Protein AF-A0A2M7WZ74-F1 (afdb_monomer_lite)

pLDDT: mean 83.6, std 12.91, range [47.28, 97.94]

Foldseek 3Di:
DDDADPAFPPPGDDRPDDFDKDWDADPPRAQTWIWIDGHQAKIKIWGDHHPVDAIFMEIEGNDDDDPDGGDFAYEYEYEHAEGEVQRVVVVVVPDPPQGWYWYWYWYCWYHYPRDIFGGKTWTWTGGRQKIWIAIDGHPDGKIWIFGRPDPVDTDIDMDD

Sequence (160 aa):
RGMALDLPAPLRKDADTSLPLEVHLGLPLAGTELTLQLGQLARLRAVLASAHQPLAAHLAFGGDLADSAPPPGLKVTGSVAVADLGAWAGLGVGGDGGLPVTVAVHAEQLDVLGRSFANTDIGLQREADLWRLKLLGNGIDGELEIATGNADRRGITGQF

Secondary structure (DSSP, 8-state):
-PPPB-PPTTS-B-TT----EEEEE-SS-TT-EEEEEETTTEEEEEE---SSS--EEEEEESSPPPSSPPPBEEEEEEEEEEEEHHHHHHTTTT-SS---EEEEEEEEEEEETTEEEEEEEEEEEEETTEEEEEEEEETEEEEEEEE-S-GGG--EEEE-

Radius of gyration: 16.79 Å; chains: 1; bounding box: 35×48×44 Å

Structure (mmCIF, N/CA/C/O backbone):
data_AF-A0A2M7WZ74-F1
#
_entry.id   AF-A0A2M7WZ74-F1
#
loop_
_atom_site.group_PDB
_atom_site.id
_atom_site.type_symbol
_atom_site.label_atom_id
_atom_site.label_alt_id
_atom_site.label_comp_id
_atom_site.label_asym_id
_atom_site.label_entity_id
_atom_site.label_seq_id
_atom_site.pdbx_PDB_ins_code
_atom_site.Cartn_x
_atom_site.Cartn_y
_atom_site.Cartn_z
_atom_site.occupancy
_atom_site.B_iso_or_equiv
_atom_site.auth_seq_id
_atom_site.auth_comp_id
_atom_site.auth_asym_id
_atom_site.auth_atom_id
_atom_site.pdbx_PDB_model_num
ATOM 1 N N . ARG A 1 1 ? -18.283 19.566 -8.798 1.00 47.28 1 ARG A N 1
ATOM 2 C CA . ARG A 1 1 ? -18.772 18.166 -8.765 1.00 47.28 1 ARG A CA 1
ATOM 3 C C . ARG A 1 1 ? -17.546 17.267 -8.793 1.00 47.28 1 ARG A C 1
ATOM 5 O O . ARG A 1 1 ? -16.798 17.370 -9.756 1.00 47.28 1 ARG A O 1
ATOM 12 N N . GLY A 1 2 ? -17.280 16.516 -7.723 1.00 55.38 2 GLY A N 1
ATOM 13 C CA . GLY A 1 2 ? -16.140 15.597 -7.651 1.00 55.38 2 GLY A CA 1
ATOM 14 C C . GLY A 1 2 ? -16.463 14.235 -8.271 1.00 55.38 2 GLY A C 1
ATOM 15 O O . GLY A 1 2 ? -17.632 13.887 -8.421 1.00 55.38 2 GLY A O 1
ATOM 16 N N . MET A 1 3 ? -15.430 13.481 -8.644 1.00 54.59 3 MET A N 1
ATOM 17 C CA . MET A 1 3 ? -15.545 12.061 -8.988 1.00 54.59 3 MET A CA 1
ATOM 18 C C . MET A 1 3 ? -15.518 11.248 -7.688 1.00 54.59 3 MET A C 1
ATOM 20 O O . MET A 1 3 ? -14.617 11.455 -6.870 1.00 54.59 3 MET A O 1
ATOM 24 N N . ALA A 1 4 ? -16.509 10.376 -7.488 1.00 59.41 4 ALA A N 1
ATOM 25 C CA . ALA A 1 4 ? -16.494 9.407 -6.395 1.00 59.41 4 ALA A CA 1
ATOM 26 C C . ALA A 1 4 ? -15.445 8.330 -6.694 1.00 59.41 4 ALA A C 1
ATOM 28 O O . ALA A 1 4 ? -15.305 7.907 -7.845 1.00 59.41 4 ALA A O 1
ATOM 29 N N . LEU A 1 5 ? -14.707 7.911 -5.667 1.00 66.44 5 LEU A N 1
ATOM 30 C CA . LEU A 1 5 ? -13.742 6.823 -5.770 1.00 66.44 5 LEU A CA 1
ATOM 31 C C . LEU A 1 5 ? -14.192 5.706 -4.838 1.00 66.44 5 LEU A C 1
ATOM 33 O O . LEU A 1 5 ? -14.074 5.827 -3.619 1.00 66.44 5 LEU A O 1
ATOM 37 N N . ASP A 1 6 ? -14.707 4.635 -5.432 1.00 70.44 6 ASP A N 1
ATOM 38 C CA . ASP A 1 6 ? -15.220 3.463 -4.717 1.00 70.44 6 ASP A CA 1
ATOM 39 C C . ASP A 1 6 ? -14.099 2.449 -4.434 1.00 70.44 6 ASP A C 1
ATOM 41 O O . ASP A 1 6 ? -14.197 1.258 -4.719 1.00 70.44 6 ASP A O 1
ATOM 45 N N . LEU A 1 7 ? -12.963 2.957 -3.947 1.00 79.44 7 LEU A N 1
ATOM 46 C CA . LEU A 1 7 ? -11.892 2.122 -3.412 1.00 79.44 7 LEU A CA 1
ATOM 47 C C . LEU A 1 7 ? -12.120 1.894 -1.910 1.00 79.44 7 LEU A C 1
ATOM 49 O O . LEU A 1 7 ? -12.702 2.756 -1.250 1.00 79.44 7 LEU A O 1
ATOM 53 N N . PRO A 1 8 ? -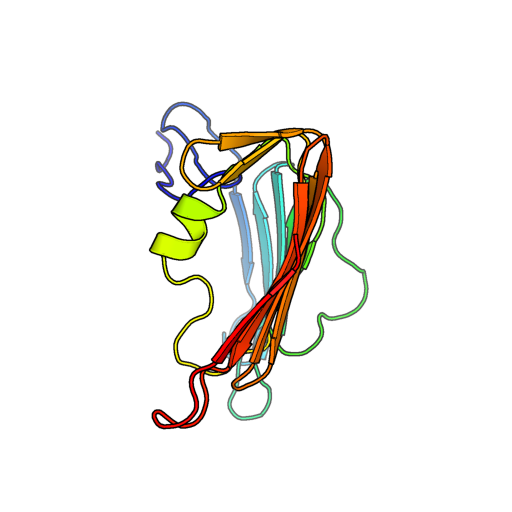11.627 0.785 -1.335 1.00 81.75 8 PRO A N 1
ATOM 54 C CA . PRO A 1 8 ? -11.652 0.565 0.103 1.00 81.75 8 PRO A CA 1
ATOM 55 C C . PRO A 1 8 ? -10.915 1.659 0.887 1.00 81.75 8 PRO A C 1
ATOM 57 O O . PRO A 1 8 ? -10.071 2.390 0.356 1.00 81.75 8 PRO A O 1
ATOM 60 N N . ALA A 1 9 ? -11.208 1.766 2.187 1.00 82.38 9 ALA A N 1
ATOM 61 C CA . ALA A 1 9 ? -10.455 2.648 3.080 1.00 82.38 9 ALA A CA 1
ATOM 62 C C . ALA A 1 9 ? -8.958 2.279 3.036 1.00 82.38 9 ALA A C 1
ATOM 64 O O . ALA A 1 9 ? -8.633 1.093 3.126 1.00 82.38 9 ALA A O 1
ATOM 65 N N . PRO A 1 10 ? -8.040 3.248 2.866 1.00 80.62 10 PRO A N 1
ATOM 66 C CA . PRO A 1 10 ? -8.208 4.685 3.126 1.00 80.62 10 PRO A CA 1
ATOM 67 C C . PRO A 1 10 ? -8.604 5.543 1.907 1.00 80.62 10 PRO A C 1
ATOM 69 O O . PRO A 1 10 ? -8.722 6.756 2.039 1.00 80.62 10 PRO A O 1
ATOM 72 N N . LEU A 1 11 ? -8.764 4.958 0.715 1.00 79.81 11 LEU A N 1
ATOM 73 C CA . LEU A 1 11 ? -8.947 5.707 -0.539 1.00 79.81 11 LEU A CA 1
ATOM 74 C C . LEU A 1 11 ? -10.410 5.949 -0.924 1.00 79.81 11 LEU A C 1
ATOM 76 O O . LEU A 1 11 ? -10.677 6.608 -1.932 1.00 79.81 11 LEU A O 1
ATOM 80 N N . ARG A 1 12 ? -11.349 5.454 -0.117 1.00 80.25 12 ARG A N 1
ATOM 81 C CA . ARG A 1 12 ? -12.773 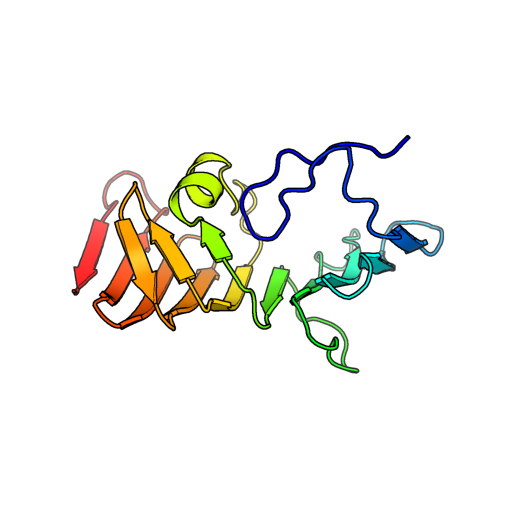5.744 -0.266 1.00 80.25 12 ARG A CA 1
ATOM 82 C C . ARG A 1 12 ? -13.006 7.251 -0.241 1.00 80.25 12 ARG A C 1
ATOM 84 O O . ARG A 1 12 ? -12.678 7.923 0.736 1.00 80.25 12 ARG A O 1
ATOM 91 N N . LYS A 1 13 ? -13.591 7.775 -1.315 1.00 68.25 13 LYS A N 1
ATOM 92 C CA . LYS A 1 13 ? -13.942 9.190 -1.443 1.00 68.25 13 LYS A CA 1
ATOM 93 C C . LYS A 1 13 ? -15.417 9.313 -1.781 1.00 68.25 13 LYS A C 1
ATOM 95 O O . LYS A 1 13 ? -15.826 8.979 -2.895 1.00 68.25 13 LYS A O 1
ATOM 100 N N . ASP A 1 14 ? -16.181 9.858 -0.842 1.00 60.56 14 ASP A N 1
ATOM 101 C CA . ASP A 1 14 ? -17.570 10.237 -1.086 1.00 60.56 14 ASP A CA 1
ATOM 102 C C . ASP A 1 14 ? -17.636 11.428 -2.052 1.00 60.56 14 ASP A C 1
ATOM 104 O O . ASP A 1 14 ? -16.743 12.279 -2.078 1.00 60.56 14 ASP A O 1
ATOM 108 N N . ALA A 1 15 ? -18.716 11.519 -2.834 1.00 57.28 15 ALA A N 1
ATOM 109 C CA . ALA A 1 15 ? -18.893 12.560 -3.852 1.00 57.28 15 ALA A CA 1
ATOM 110 C C . ALA A 1 15 ? -18.841 14.000 -3.291 1.00 57.28 15 ALA A C 1
ATOM 112 O O . ALA A 1 15 ? -18.515 14.935 -4.031 1.00 57.28 15 ALA A O 1
ATOM 113 N N . ASP A 1 16 ? -19.116 14.156 -1.992 1.00 55.91 16 ASP A N 1
ATOM 114 C CA . ASP A 1 16 ? -19.118 15.431 -1.268 1.00 55.91 16 ASP A CA 1
ATOM 115 C C . ASP A 1 16 ? -17.746 15.801 -0.679 1.00 55.91 16 ASP A C 1
ATOM 117 O O . ASP A 1 16 ? -17.481 16.972 -0.399 1.00 55.91 16 ASP A O 1
ATOM 121 N N . THR A 1 17 ? -16.826 14.838 -0.547 1.00 63.31 17 THR A N 1
ATOM 122 C CA . THR A 1 17 ? -15.462 15.101 -0.071 1.00 63.31 17 THR A CA 1
ATOM 123 C C . THR A 1 17 ? -14.572 15.410 -1.266 1.00 63.31 17 THR A C 1
ATOM 125 O O . THR A 1 17 ? -14.138 14.508 -1.971 1.00 63.31 17 THR A O 1
ATOM 128 N N . SER A 1 18 ? -14.255 16.681 -1.525 1.00 66.38 18 SER A N 1
ATOM 129 C CA . SER A 1 18 ? -13.386 17.062 -2.648 1.00 66.38 18 SER A CA 1
ATOM 130 C C . SER A 1 18 ? -11.921 17.204 -2.220 1.00 66.38 18 SER A C 1
ATOM 132 O O . SER A 1 18 ? -11.469 18.292 -1.884 1.00 66.38 18 SER A O 1
ATOM 134 N N . LEU A 1 19 ? -11.153 16.112 -2.277 1.00 74.62 19 LEU A N 1
ATOM 135 C CA . LEU A 1 19 ? -9.688 16.175 -2.173 1.00 74.62 19 LEU A CA 1
ATOM 136 C C . LEU A 1 19 ? -9.077 16.726 -3.477 1.00 74.62 19 LEU A C 1
ATOM 138 O O . LEU A 1 19 ? -9.441 16.205 -4.543 1.00 74.62 19 LEU A O 1
ATOM 142 N N . PRO A 1 20 ? -8.179 17.734 -3.417 1.00 81.38 20 PRO A N 1
ATOM 143 C CA . PRO A 1 20 ? -7.464 18.223 -4.592 1.00 81.38 20 PRO A CA 1
ATOM 144 C C . PRO A 1 20 ? -6.527 17.130 -5.112 1.00 81.38 20 PRO A C 1
ATOM 146 O O . PRO A 1 20 ? -5.841 16.476 -4.329 1.00 81.38 20 PRO A O 1
ATOM 149 N N . LEU A 1 21 ? -6.543 16.915 -6.426 1.00 83.88 21 LEU A N 1
ATOM 150 C CA . LEU A 1 21 ? -5.688 15.954 -7.114 1.00 83.88 21 LEU A CA 1
ATOM 151 C C . LEU A 1 21 ? -4.722 16.725 -8.012 1.00 83.88 21 LEU A C 1
ATOM 153 O O . LEU A 1 21 ? -5.158 17.399 -8.944 1.00 83.88 21 LEU A O 1
ATOM 157 N N . GLU A 1 22 ? -3.430 16.593 -7.743 1.00 85.44 22 GLU A N 1
ATOM 158 C CA . GLU A 1 22 ? -2.347 17.138 -8.559 1.00 85.44 22 GLU A CA 1
ATOM 159 C C . GLU A 1 22 ? -1.588 15.981 -9.205 1.00 85.44 22 GLU A C 1
ATOM 161 O O . GLU A 1 22 ? -1.294 14.981 -8.550 1.00 85.44 22 GLU A O 1
ATOM 166 N N . VAL A 1 23 ? -1.305 16.092 -10.503 1.00 86.81 23 VAL A N 1
ATOM 167 C CA . VAL A 1 23 ? -0.616 15.058 -11.283 1.00 86.81 23 VAL A CA 1
ATOM 168 C C . VAL A 1 23 ? 0.437 15.729 -12.151 1.00 86.81 23 VAL A C 1
ATOM 170 O O . VAL A 1 23 ? 0.110 16.606 -12.951 1.00 86.81 23 VAL A O 1
ATOM 173 N N . HIS A 1 24 ? 1.684 15.279 -12.036 1.00 87.06 24 HIS A N 1
ATOM 174 C CA . HIS A 1 24 ? 2.770 15.666 -12.928 1.00 87.06 24 HIS A CA 1
ATOM 175 C C . HIS A 1 24 ? 3.293 14.425 -13.640 1.00 87.06 24 HIS A C 1
ATOM 177 O O . HIS A 1 24 ? 3.692 13.448 -13.011 1.00 87.06 24 HIS A O 1
ATOM 183 N N . LEU A 1 25 ? 3.284 14.467 -14.968 1.00 86.44 25 LEU A N 1
ATOM 184 C CA . LEU A 1 25 ? 3.666 13.348 -15.815 1.00 86.44 25 LEU A CA 1
ATOM 185 C C . LEU A 1 25 ? 4.513 13.860 -16.975 1.00 86.44 25 LEU A C 1
ATOM 187 O O . LEU A 1 25 ? 4.074 14.721 -17.738 1.00 86.44 25 LEU A O 1
ATOM 191 N N . GLY A 1 26 ? 5.732 13.335 -17.089 1.00 78.50 26 GLY A N 1
ATOM 192 C CA . GLY A 1 26 ? 6.601 13.602 -18.232 1.00 78.50 26 GLY A CA 1
ATOM 193 C C . GLY A 1 26 ? 6.128 12.881 -19.499 1.00 78.50 26 GLY A C 1
ATOM 194 O O . GLY A 1 26 ? 5.501 11.826 -19.435 1.00 78.50 26 GLY A O 1
ATOM 195 N N . LEU A 1 27 ? 6.458 13.439 -20.666 1.00 76.38 27 LEU A N 1
ATOM 196 C CA . LEU A 1 27 ? 6.316 12.772 -21.963 1.00 76.38 27 LEU A CA 1
ATOM 197 C C . LEU A 1 27 ? 7.704 12.600 -22.604 1.00 76.38 27 LEU A C 1
ATOM 199 O O . LEU A 1 27 ? 8.517 13.521 -22.499 1.00 76.38 27 LEU A O 1
ATOM 203 N N . PRO A 1 28 ? 7.977 11.476 -23.298 1.00 81.56 28 PRO A N 1
ATOM 204 C CA . PRO A 1 28 ? 7.084 10.335 -23.559 1.00 81.56 28 PRO A CA 1
ATOM 205 C C . PRO A 1 28 ? 6.883 9.431 -22.330 1.00 81.56 28 PRO A C 1
ATOM 207 O O . PRO A 1 28 ? 7.806 9.252 -21.562 1.00 81.56 28 PRO A O 1
ATOM 210 N N . LEU A 1 29 ? 5.709 8.805 -22.178 1.00 79.31 29 LEU A N 1
ATOM 211 C CA . LEU A 1 29 ? 5.304 8.084 -20.951 1.00 79.31 29 LEU A CA 1
ATOM 212 C C . LEU A 1 29 ? 6.223 6.928 -20.511 1.00 79.31 29 LEU A C 1
ATOM 214 O O . LEU A 1 29 ? 6.276 6.578 -19.334 1.00 79.31 29 LEU A O 1
ATOM 218 N N . ALA A 1 30 ? 6.888 6.260 -21.452 1.00 83.88 30 ALA A N 1
ATOM 219 C CA . ALA A 1 30 ? 7.694 5.090 -21.134 1.00 83.88 30 ALA A CA 1
ATOM 220 C C . ALA A 1 30 ? 8.968 5.512 -20.392 1.00 83.88 30 ALA A C 1
ATOM 222 O O . ALA A 1 30 ? 9.776 6.274 -20.917 1.00 83.88 30 ALA A O 1
ATOM 223 N N . GLY A 1 31 ? 9.162 4.981 -19.186 1.00 83.12 31 GLY A N 1
ATOM 224 C CA . GLY A 1 31 ? 10.342 5.270 -18.376 1.00 83.12 31 GLY A CA 1
ATOM 225 C C . GLY A 1 31 ? 10.342 6.627 -17.668 1.00 83.12 31 GLY A C 1
ATOM 226 O O . GLY A 1 31 ? 11.304 6.924 -16.962 1.00 83.12 31 GLY A O 1
ATOM 227 N N . THR A 1 32 ? 9.296 7.446 -17.826 1.00 89.19 32 THR A N 1
ATOM 228 C CA . THR A 1 32 ? 9.215 8.759 -17.173 1.00 89.19 32 THR A CA 1
ATOM 229 C C . THR A 1 32 ? 8.745 8.680 -15.737 1.00 89.19 32 THR A C 1
ATOM 231 O O . THR A 1 32 ? 8.015 7.770 -15.336 1.00 89.19 32 THR A O 1
ATOM 234 N N . GLU A 1 33 ? 9.124 9.708 -14.985 1.00 90.94 33 GLU A N 1
ATOM 235 C CA . GLU A 1 33 ? 8.597 9.954 -13.657 1.00 90.94 33 GLU A CA 1
ATOM 236 C C . GLU A 1 33 ? 7.146 10.469 -13.724 1.00 90.94 33 GLU A C 1
ATOM 238 O O . GLU A 1 33 ? 6.794 11.337 -14.531 1.00 90.94 33 GLU A O 1
ATOM 243 N N . LEU A 1 34 ? 6.316 9.896 -12.860 1.00 91.38 34 LEU A N 1
ATOM 244 C CA . LEU A 1 34 ? 4.959 10.293 -12.530 1.00 91.38 34 LEU A CA 1
ATOM 245 C C . LEU A 1 34 ? 4.952 10.674 -11.050 1.00 91.38 34 LEU A C 1
ATOM 247 O O . LEU A 1 34 ? 5.296 9.849 -10.200 1.00 91.38 34 LEU A O 1
ATOM 251 N N . THR A 1 35 ? 4.498 11.881 -10.732 1.00 92.75 35 THR A N 1
ATOM 252 C CA . THR A 1 35 ? 4.149 12.251 -9.361 1.00 92.75 35 THR A CA 1
ATOM 253 C C . THR A 1 35 ? 2.666 12.577 -9.269 1.00 92.75 35 THR A C 1
ATOM 255 O O . THR A 1 35 ? 2.067 13.144 -10.185 1.00 92.75 35 THR A O 1
ATOM 258 N N . LEU A 1 36 ? 2.048 12.166 -8.168 1.00 91.69 36 LEU A N 1
ATOM 259 C CA . LEU A 1 36 ? 0.647 12.428 -7.879 1.00 91.69 36 LEU A CA 1
ATOM 260 C C . LEU A 1 36 ? 0.501 12.810 -6.412 1.00 91.69 36 LEU A C 1
ATOM 262 O O . LEU A 1 36 ? 1.095 12.185 -5.536 1.00 91.69 36 LEU A O 1
ATOM 266 N N . GLN A 1 37 ? -0.325 13.812 -6.140 1.00 91.69 37 GLN A N 1
ATOM 267 C CA . GLN A 1 37 ? -0.701 14.214 -4.794 1.00 91.69 37 GLN A CA 1
ATOM 268 C C . GLN A 1 37 ? -2.222 14.292 -4.680 1.00 91.69 37 GLN A C 1
ATOM 270 O O . GLN A 1 37 ? -2.888 14.941 -5.483 1.00 91.69 37 GLN A O 1
ATOM 275 N N . LEU A 1 38 ? -2.772 13.633 -3.662 1.00 88.38 38 LEU A N 1
ATOM 276 C CA . LEU A 1 38 ? -4.189 13.662 -3.319 1.00 88.38 38 LEU A CA 1
ATOM 277 C C . LEU A 1 38 ? -4.358 14.362 -1.966 1.00 88.38 38 LEU A C 1
ATOM 279 O O . LEU A 1 38 ? -4.364 13.728 -0.909 1.00 88.38 38 LEU A O 1
ATOM 283 N N . GLY A 1 39 ? -4.469 15.691 -2.001 1.00 88.19 39 GLY A N 1
ATOM 284 C CA . GLY A 1 39 ? -4.506 16.540 -0.812 1.00 88.19 39 GLY A CA 1
ATOM 285 C C . GLY A 1 39 ? -3.352 16.244 0.145 1.00 88.19 39 GLY A C 1
ATOM 286 O O . GLY A 1 39 ? -2.188 16.265 -0.250 1.00 88.19 39 GLY A O 1
ATOM 287 N N . GLN A 1 40 ? -3.695 15.971 1.404 1.00 86.44 40 GLN A N 1
ATOM 288 C CA . GLN A 1 40 ? -2.764 15.486 2.432 1.00 86.44 40 GLN A CA 1
ATOM 289 C C . GLN A 1 40 ? -2.893 13.972 2.671 1.00 86.44 40 GLN A C 1
ATOM 291 O O . GLN A 1 40 ? -2.182 13.413 3.499 1.00 86.44 40 GLN A O 1
ATOM 296 N N . LEU A 1 41 ? -3.821 13.306 1.974 1.00 87.19 41 LEU A N 1
ATOM 297 C CA . LEU A 1 41 ? -4.127 11.897 2.199 1.00 87.19 41 LEU A CA 1
ATOM 298 C C . LEU A 1 41 ? -3.019 11.003 1.654 1.00 87.19 41 LEU A C 1
ATOM 300 O O . LEU A 1 41 ? -2.582 10.082 2.340 1.00 87.19 41 LEU A O 1
ATOM 304 N N . ALA A 1 42 ? -2.595 11.257 0.416 1.00 92.06 42 ALA A N 1
ATOM 305 C CA . ALA A 1 42 ? -1.643 10.398 -0.263 1.00 92.06 42 ALA A CA 1
ATOM 306 C C . ALA A 1 42 ? -0.740 11.164 -1.228 1.00 92.06 42 ALA A C 1
ATOM 308 O O . ALA A 1 42 ? -1.162 12.116 -1.890 1.00 92.06 42 ALA A O 1
ATOM 309 N N . ARG A 1 43 ? 0.492 10.680 -1.354 1.00 94.50 43 ARG A N 1
ATOM 310 C CA . ARG A 1 43 ? 1.464 11.093 -2.365 1.00 94.50 43 ARG A CA 1
ATOM 311 C C . ARG A 1 43 ? 1.998 9.850 -3.067 1.00 94.50 43 ARG A C 1
ATOM 313 O O . ARG A 1 43 ? 2.257 8.845 -2.417 1.00 94.50 43 ARG A O 1
ATOM 320 N N . LEU A 1 44 ? 2.189 9.914 -4.376 1.00 94.19 44 LEU A N 1
ATOM 321 C CA . LEU A 1 44 ? 2.757 8.846 -5.191 1.00 94.19 44 LEU A CA 1
ATOM 322 C C . LEU A 1 44 ? 3.917 9.410 -6.006 1.00 94.19 44 LEU A C 1
ATOM 324 O O . LEU A 1 44 ? 3.773 10.442 -6.658 1.00 94.19 44 LEU A O 1
ATOM 328 N N . ARG A 1 45 ? 5.038 8.694 -6.014 1.00 94.62 45 ARG A N 1
ATOM 329 C CA . ARG A 1 45 ? 6.122 8.861 -6.984 1.00 94.62 45 ARG A CA 1
ATOM 330 C C . ARG A 1 45 ? 6.346 7.533 -7.676 1.00 94.62 45 ARG A C 1
ATOM 332 O O . ARG A 1 45 ? 6.532 6.517 -7.012 1.00 94.62 45 ARG A O 1
ATOM 339 N N . ALA A 1 46 ? 6.327 7.536 -8.997 1.00 93.62 46 ALA A N 1
ATOM 340 C CA . ALA A 1 46 ? 6.544 6.348 -9.793 1.00 93.62 46 ALA A CA 1
ATOM 341 C C . ALA A 1 46 ? 7.459 6.644 -10.972 1.00 93.62 46 ALA A C 1
ATOM 343 O O . ALA A 1 46 ? 7.391 7.708 -11.571 1.00 93.62 46 ALA A O 1
ATOM 344 N N . VAL A 1 47 ? 8.278 5.673 -11.335 1.00 92.88 47 VAL A N 1
ATOM 345 C CA . VAL A 1 47 ? 8.963 5.615 -12.615 1.00 92.88 47 VAL A CA 1
ATOM 346 C C . VAL A 1 47 ? 8.259 4.538 -13.429 1.00 92.88 47 VAL A C 1
ATOM 348 O O . VAL A 1 47 ? 8.243 3.365 -13.044 1.00 92.88 47 VAL A O 1
ATOM 351 N N . LEU A 1 48 ? 7.610 4.949 -14.519 1.00 91.44 48 LEU A N 1
ATOM 352 C CA . LEU A 1 48 ? 6.785 4.059 -15.331 1.00 91.44 48 LEU A CA 1
ATOM 353 C C . LEU A 1 48 ? 7.641 2.988 -16.016 1.00 91.44 48 LEU A C 1
ATOM 355 O O . LEU A 1 48 ? 8.799 3.224 -16.370 1.00 91.44 48 LEU A O 1
ATOM 359 N N . ALA A 1 49 ? 7.060 1.805 -16.213 1.00 91.25 49 ALA A N 1
ATOM 360 C CA . ALA A 1 49 ? 7.746 0.707 -16.883 1.00 91.25 49 ALA A CA 1
ATOM 361 C C . ALA A 1 49 ? 8.137 1.085 -18.322 1.00 91.25 49 ALA A C 1
ATOM 363 O O . ALA A 1 49 ? 7.436 1.829 -19.014 1.00 91.25 49 ALA A O 1
ATOM 364 N N . SER A 1 50 ? 9.256 0.539 -18.786 1.00 90.44 50 SER A N 1
ATOM 365 C CA . SER A 1 50 ? 9.708 0.627 -20.172 1.00 90.44 50 SER A CA 1
ATOM 366 C C . SER A 1 50 ? 10.259 -0.726 -20.621 1.00 90.44 50 SER A C 1
ATOM 368 O O . SER A 1 50 ? 10.318 -1.680 -19.848 1.00 90.44 50 SER A O 1
ATOM 370 N N . ALA A 1 51 ? 10.719 -0.816 -21.868 1.00 89.00 51 ALA A N 1
ATOM 371 C CA . ALA A 1 51 ? 11.405 -2.013 -22.344 1.00 89.00 51 ALA A CA 1
ATOM 372 C C . ALA A 1 51 ? 12.706 -2.321 -21.573 1.00 89.00 51 ALA A C 1
ATOM 374 O O . ALA A 1 51 ? 13.267 -3.397 -21.754 1.00 89.00 51 ALA A O 1
ATOM 375 N N . HIS A 1 52 ? 13.254 -1.370 -20.807 1.00 87.94 52 HIS A N 1
ATOM 376 C CA . HIS A 1 52 ? 14.576 -1.486 -20.174 1.00 87.94 52 HIS A CA 1
ATOM 377 C C . HIS A 1 52 ? 14.516 -1.377 -18.648 1.00 87.94 52 HIS A C 1
ATOM 379 O O . HIS A 1 52 ? 15.527 -1.591 -17.985 1.00 87.94 52 HIS A O 1
ATOM 385 N N . GLN A 1 53 ? 13.350 -1.051 -18.083 1.00 88.88 53 GLN A N 1
ATOM 386 C CA . GLN A 1 53 ? 13.183 -0.931 -16.642 1.00 88.88 53 GLN A CA 1
ATOM 387 C C . GLN A 1 53 ? 11.773 -1.354 -16.207 1.00 88.88 53 GLN A C 1
ATOM 389 O O . GLN A 1 53 ? 10.790 -1.008 -16.873 1.00 88.88 53 GLN A O 1
ATOM 394 N N . PRO A 1 54 ? 11.646 -2.082 -15.087 1.00 91.25 54 PRO A N 1
ATOM 395 C CA . PRO A 1 54 ? 10.347 -2.379 -14.500 1.00 91.25 54 PRO A CA 1
ATOM 396 C C . PRO A 1 54 ? 9.702 -1.115 -13.915 1.00 91.25 54 PRO A C 1
ATOM 398 O O . PRO A 1 54 ? 10.364 -0.099 -13.699 1.00 91.25 54 PRO A O 1
ATOM 401 N N . LEU A 1 55 ? 8.404 -1.201 -13.614 1.00 91.81 55 LEU A N 1
ATOM 402 C CA . LEU A 1 55 ? 7.720 -0.199 -12.796 1.00 91.81 55 LEU A CA 1
ATOM 403 C C . LEU A 1 55 ? 8.407 -0.103 -11.428 1.00 91.81 55 LEU A C 1
ATOM 405 O O . LEU A 1 55 ? 8.669 -1.128 -10.799 1.00 91.81 55 LEU A O 1
ATOM 409 N N . ALA A 1 56 ? 8.637 1.118 -10.960 1.00 94.31 56 ALA A N 1
ATOM 410 C CA . ALA A 1 56 ? 9.100 1.405 -9.609 1.00 94.31 56 ALA A CA 1
ATOM 411 C C . ALA A 1 56 ? 8.212 2.497 -9.015 1.00 94.31 56 ALA A C 1
ATOM 413 O O . ALA A 1 56 ? 8.179 3.602 -9.543 1.00 94.31 56 ALA A O 1
ATOM 414 N N . ALA A 1 57 ? 7.464 2.209 -7.957 1.00 94.31 57 ALA A N 1
ATOM 415 C CA . ALA A 1 57 ? 6.483 3.127 -7.391 1.00 94.31 57 ALA A CA 1
ATOM 416 C C . ALA A 1 57 ? 6.543 3.151 -5.863 1.00 94.31 57 ALA A C 1
ATOM 418 O O . ALA A 1 57 ? 6.705 2.118 -5.218 1.00 94.31 57 ALA A O 1
ATOM 419 N N . HIS A 1 58 ? 6.365 4.334 -5.280 1.00 95.62 58 HIS A N 1
ATOM 420 C CA . HIS A 1 58 ? 6.184 4.542 -3.848 1.00 95.62 58 HIS A CA 1
ATOM 421 C C . HIS A 1 58 ? 4.934 5.389 -3.613 1.00 95.62 58 HIS A C 1
ATOM 423 O O . HIS A 1 58 ? 4.879 6.543 -4.029 1.00 95.62 58 HIS A O 1
ATOM 429 N N . LEU A 1 59 ? 3.936 4.795 -2.962 1.00 94.19 59 LEU A N 1
ATOM 430 C CA . LEU A 1 59 ? 2.748 5.450 -2.424 1.00 94.19 59 LEU A CA 1
ATOM 431 C C . LEU A 1 59 ? 2.943 5.683 -0.919 1.00 94.19 59 LEU A C 1
ATOM 433 O O . LEU A 1 59 ? 3.195 4.739 -0.173 1.00 94.19 59 LEU A O 1
ATOM 437 N N . ALA A 1 60 ? 2.805 6.921 -0.465 1.00 95.44 60 ALA A N 1
ATOM 438 C CA . ALA A 1 60 ? 2.862 7.295 0.943 1.00 95.44 60 ALA A CA 1
ATOM 439 C C . ALA A 1 60 ? 1.508 7.857 1.397 1.00 95.44 60 ALA A C 1
ATOM 441 O O . ALA A 1 60 ? 0.989 8.784 0.775 1.00 95.44 60 ALA A O 1
ATOM 442 N N . PHE A 1 61 ? 0.952 7.310 2.479 1.00 94.38 61 PHE A N 1
ATOM 443 C CA . PHE A 1 61 ? -0.253 7.797 3.151 1.00 94.38 61 PHE A CA 1
ATOM 444 C C . PHE A 1 61 ? 0.098 8.691 4.340 1.00 94.38 61 PHE A C 1
ATOM 446 O O . PHE A 1 61 ? 0.921 8.312 5.172 1.00 94.38 61 PHE A O 1
ATOM 453 N N . GLY A 1 62 ? -0.527 9.869 4.427 1.00 86.38 62 GLY A N 1
ATOM 454 C CA . GLY A 1 62 ? -0.379 10.790 5.564 1.00 86.38 62 GLY A CA 1
ATOM 455 C C . GLY A 1 62 ? 1.051 11.279 5.839 1.00 86.38 62 GLY A C 1
ATOM 456 O O . GLY A 1 62 ? 1.297 11.886 6.877 1.00 86.38 62 GLY A O 1
ATOM 457 N N . GLY A 1 63 ? 1.996 11.010 4.937 1.00 81.56 63 GLY A N 1
ATOM 458 C CA . GLY A 1 63 ? 3.415 11.296 5.106 1.00 81.56 63 GLY A CA 1
ATOM 459 C C . GLY A 1 63 ? 4.085 11.675 3.792 1.00 81.56 63 GLY A C 1
ATOM 460 O O . GLY A 1 63 ? 3.448 11.749 2.736 1.00 81.56 63 GLY A O 1
ATOM 461 N N . ASP A 1 64 ? 5.387 11.922 3.867 1.00 81.50 64 ASP A N 1
ATOM 462 C CA . ASP A 1 64 ? 6.180 12.332 2.716 1.00 81.50 64 ASP A CA 1
ATOM 463 C C . ASP A 1 64 ? 6.808 11.137 1.991 1.00 81.50 64 ASP A C 1
ATOM 465 O O . ASP A 1 64 ? 6.992 10.043 2.534 1.00 81.50 64 ASP A O 1
ATOM 469 N N . LEU A 1 65 ? 7.111 11.356 0.715 1.00 85.50 65 LEU A N 1
ATOM 470 C CA . LEU A 1 65 ? 7.852 10.402 -0.098 1.00 85.50 65 LEU A CA 1
ATOM 471 C C . LEU A 1 65 ? 9.336 10.476 0.257 1.00 85.50 65 LEU A C 1
ATOM 473 O O . LEU A 1 65 ? 9.836 11.527 0.646 1.00 85.50 65 LEU A O 1
ATOM 477 N 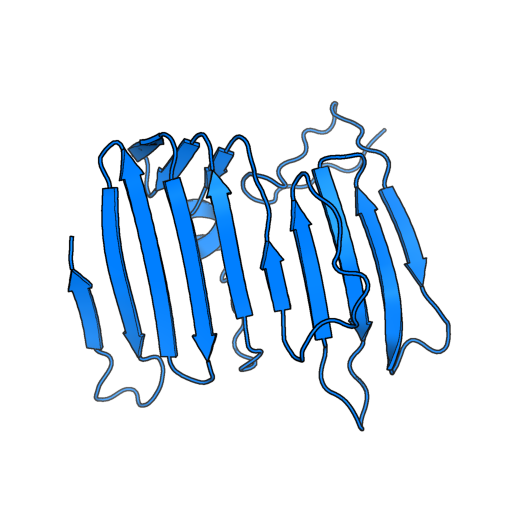N . ALA A 1 66 ? 10.049 9.363 0.094 1.00 79.75 66 ALA A N 1
ATOM 478 C CA . ALA A 1 66 ? 11.501 9.397 0.201 1.00 79.75 66 ALA A CA 1
ATOM 479 C C . ALA A 1 66 ? 12.101 10.211 -0.961 1.00 79.75 66 ALA A C 1
ATOM 481 O O . ALA A 1 66 ? 11.628 10.123 -2.097 1.00 79.75 66 ALA A O 1
ATOM 482 N N . ASP A 1 67 ? 13.183 10.947 -0.692 1.00 76.69 67 ASP A N 1
ATOM 483 C CA . ASP A 1 67 ? 13.902 11.709 -1.725 1.00 76.69 67 ASP A CA 1
ATOM 484 C C . ASP A 1 67 ? 14.566 10.793 -2.769 1.00 76.69 67 ASP A C 1
ATOM 486 O O . ASP A 1 67 ? 14.751 11.168 -3.933 1.00 76.69 67 ASP A O 1
ATOM 490 N N . SER A 1 68 ? 14.901 9.563 -2.372 1.00 81.50 68 SER A N 1
ATOM 491 C CA . SER A 1 68 ? 15.454 8.552 -3.265 1.00 81.50 68 SER A CA 1
ATOM 492 C C . SER A 1 68 ? 14.407 8.012 -4.242 1.00 81.50 68 SER A C 1
ATOM 494 O O . SER A 1 68 ? 13.208 7.969 -3.963 1.00 81.50 68 SER A O 1
ATOM 496 N N . ALA A 1 69 ? 14.871 7.578 -5.415 1.00 80.38 69 ALA A N 1
ATOM 497 C CA . ALA A 1 69 ? 14.009 6.888 -6.365 1.00 80.38 69 ALA A CA 1
ATOM 498 C C . ALA A 1 69 ? 13.428 5.606 -5.730 1.00 80.38 69 ALA A C 1
ATOM 500 O O . ALA A 1 69 ? 14.138 4.919 -4.982 1.00 80.38 69 ALA A O 1
ATOM 501 N N . PRO A 1 70 ? 12.158 5.266 -6.017 1.00 87.44 70 PRO A N 1
ATOM 502 C CA . PRO A 1 70 ? 11.559 4.042 -5.511 1.00 87.44 70 PRO A CA 1
ATOM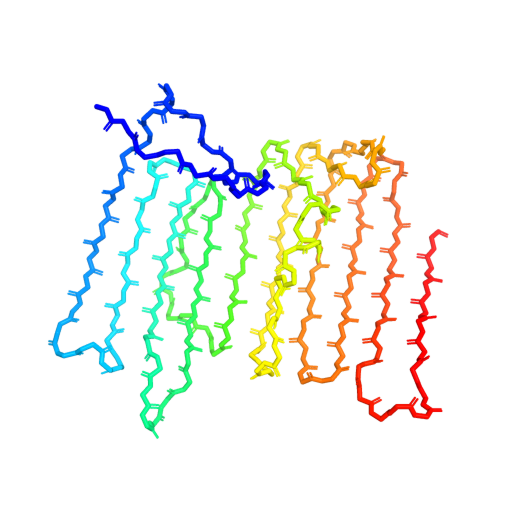 503 C C . PRO A 1 70 ? 12.297 2.807 -6.057 1.00 87.44 70 PRO A C 1
ATOM 505 O O . PRO A 1 70 ? 12.767 2.828 -7.198 1.00 87.44 70 PRO A O 1
ATOM 508 N N . PRO A 1 71 ? 12.397 1.715 -5.278 1.00 90.06 71 PRO A N 1
ATOM 509 C CA . PRO A 1 71 ? 12.867 0.442 -5.810 1.00 90.06 71 PRO A CA 1
ATOM 510 C C . PRO A 1 71 ? 11.861 -0.120 -6.835 1.00 90.06 71 PRO A C 1
ATOM 512 O O . PRO A 1 71 ? 10.681 0.243 -6.791 1.00 90.06 71 PRO A O 1
ATOM 515 N N . PRO A 1 72 ? 12.289 -1.030 -7.733 1.00 92.00 72 PRO A N 1
ATOM 516 C CA . PRO A 1 72 ? 11.376 -1.794 -8.581 1.00 92.00 72 PRO A CA 1
ATOM 517 C C . PRO A 1 72 ? 10.244 -2.444 -7.779 1.00 92.00 72 PRO A C 1
ATOM 519 O O . PRO A 1 72 ? 10.487 -3.026 -6.723 1.00 92.00 72 PRO A O 1
ATOM 522 N N . GLY A 1 73 ? 9.021 -2.376 -8.300 1.00 92.19 73 GLY A N 1
ATOM 523 C CA . GLY A 1 73 ? 7.815 -2.821 -7.608 1.00 92.19 73 GLY A CA 1
ATOM 524 C C . GLY A 1 73 ? 6.937 -1.669 -7.126 1.00 92.19 73 GLY A C 1
ATOM 525 O O . GLY A 1 73 ? 7.082 -0.524 -7.553 1.00 92.19 73 GLY A O 1
ATOM 526 N N . LEU A 1 74 ? 6.005 -1.989 -6.232 1.00 92.19 74 LEU A N 1
ATOM 527 C CA . LEU A 1 74 ? 5.148 -1.033 -5.540 1.00 92.19 74 LEU A CA 1
ATOM 528 C C . LEU A 1 74 ? 5.444 -1.066 -4.040 1.00 92.19 74 LEU A C 1
ATOM 530 O O . LEU A 1 74 ? 5.179 -2.053 -3.359 1.00 92.19 74 LEU A O 1
ATOM 534 N N . LYS A 1 75 ? 5.936 0.048 -3.510 1.00 93.94 75 LYS A N 1
ATOM 535 C CA . LYS A 1 75 ? 6.073 0.289 -2.077 1.00 93.94 75 LYS A CA 1
ATOM 536 C C . LYS A 1 75 ? 4.906 1.144 -1.588 1.00 93.94 75 LYS A C 1
ATOM 538 O O . LYS A 1 75 ? 4.633 2.192 -2.163 1.00 93.94 75 LYS A O 1
ATOM 543 N N . VAL A 1 76 ? 4.256 0.738 -0.506 1.00 93.81 76 VAL A N 1
ATOM 544 C CA . VAL A 1 76 ? 3.193 1.494 0.163 1.00 93.81 76 VAL A CA 1
ATOM 545 C C . VAL A 1 76 ? 3.592 1.721 1.616 1.00 93.81 76 VAL A C 1
ATOM 547 O O . VAL A 1 76 ? 3.920 0.766 2.317 1.00 93.81 76 VAL A O 1
ATOM 550 N N . THR A 1 77 ? 3.588 2.967 2.080 1.00 95.56 77 THR A N 1
ATOM 551 C CA . THR A 1 77 ? 3.950 3.299 3.467 1.00 95.56 77 THR A CA 1
ATOM 552 C C . THR A 1 77 ? 3.033 4.334 4.085 1.00 95.56 77 THR A C 1
ATOM 554 O O . THR A 1 77 ? 2.338 5.046 3.366 1.00 95.56 77 THR A O 1
ATOM 557 N N . GLY A 1 78 ? 3.125 4.501 5.401 1.00 94.88 78 GLY A N 1
ATOM 558 C CA . GLY A 1 78 ? 2.606 5.673 6.103 1.00 94.88 78 GLY A CA 1
ATOM 559 C C . GLY A 1 78 ? 1.557 5.321 7.144 1.00 94.88 78 GLY A C 1
ATOM 560 O O . GLY A 1 78 ? 1.528 4.189 7.623 1.00 94.88 78 GLY A O 1
ATOM 561 N N . SER A 1 79 ? 0.707 6.288 7.478 1.00 94.88 79 SER A N 1
ATOM 562 C CA . SER A 1 79 ? -0.307 6.135 8.523 1.00 94.88 79 SER A CA 1
ATOM 563 C C . SER A 1 79 ? -1.689 6.523 8.016 1.00 94.88 79 SER A C 1
ATOM 565 O O . SER A 1 79 ? -1.842 7.484 7.258 1.00 94.88 79 SER A O 1
ATOM 567 N N . VAL A 1 80 ? -2.702 5.770 8.436 1.00 94.12 80 VAL A N 1
ATOM 568 C CA . VAL A 1 80 ? -4.100 5.965 8.039 1.00 94.12 80 VAL A CA 1
ATOM 569 C C . VAL A 1 80 ? -5.024 5.855 9.245 1.00 94.12 80 VAL A C 1
ATOM 571 O O . VAL A 1 80 ? -4.759 5.110 10.182 1.00 94.12 80 VAL A O 1
ATOM 574 N N . ALA A 1 81 ? -6.149 6.565 9.208 1.00 93.44 81 ALA A N 1
ATOM 575 C CA . ALA A 1 81 ? -7.159 6.437 10.257 1.00 93.44 81 ALA A CA 1
ATOM 576 C C . ALA A 1 81 ? -7.854 5.065 10.210 1.00 93.44 81 ALA A C 1
ATOM 578 O O . ALA A 1 81 ? -8.089 4.451 11.243 1.00 93.44 81 ALA A O 1
ATOM 579 N N . VAL A 1 82 ? -8.182 4.582 9.008 1.00 93.69 82 VAL A N 1
ATOM 580 C CA . VAL A 1 82 ? -8.876 3.305 8.815 1.00 93.69 82 VAL A CA 1
ATOM 581 C C . VAL A 1 82 ? -8.299 2.571 7.608 1.00 93.69 82 VAL A C 1
ATOM 583 O O . VAL A 1 82 ? -8.127 3.171 6.543 1.00 93.69 82 VAL A O 1
ATOM 586 N N . ALA A 1 83 ? -8.052 1.272 7.762 1.00 93.81 83 ALA A N 1
ATOM 587 C CA . ALA A 1 83 ? -7.729 0.347 6.680 1.00 93.81 83 ALA A CA 1
ATOM 588 C C . ALA A 1 83 ? -8.738 -0.810 6.662 1.00 93.81 83 ALA A C 1
ATOM 590 O O . ALA A 1 83 ? -8.954 -1.439 7.690 1.00 93.81 83 ALA A O 1
ATOM 591 N N . ASP A 1 84 ? -9.325 -1.116 5.502 1.00 92.06 84 ASP A N 1
ATOM 592 C CA . ASP A 1 84 ? -10.238 -2.260 5.339 1.00 92.06 84 ASP A CA 1
ATOM 593 C C . ASP A 1 84 ? -9.560 -3.361 4.519 1.00 92.06 84 ASP A C 1
ATOM 595 O O . ASP A 1 84 ? -9.559 -3.354 3.284 1.00 92.06 84 ASP A O 1
ATOM 599 N N . LEU A 1 85 ? -8.937 -4.306 5.219 1.00 88.06 85 LEU A N 1
ATOM 600 C CA . LEU A 1 85 ? -8.158 -5.369 4.592 1.00 88.06 85 LEU A CA 1
ATOM 601 C C . LEU A 1 85 ? -9.043 -6.357 3.825 1.00 88.06 85 LEU A C 1
ATOM 603 O O . LEU A 1 85 ? -8.633 -6.861 2.780 1.00 88.06 85 LEU A O 1
ATOM 607 N N . GLY A 1 86 ? -10.254 -6.625 4.320 1.00 85.44 86 GLY A N 1
ATOM 608 C CA . GLY A 1 86 ? -11.188 -7.543 3.667 1.00 85.44 86 GLY A CA 1
ATOM 609 C C . GLY A 1 86 ? -11.633 -7.016 2.304 1.00 85.44 86 GLY A C 1
ATOM 610 O O . G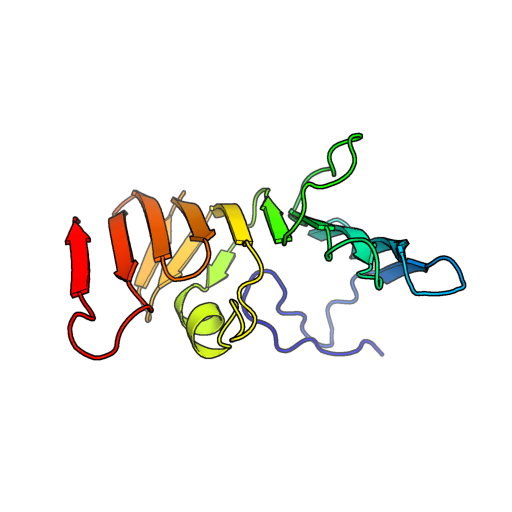LY A 1 86 ? -11.613 -7.748 1.312 1.00 85.44 86 GLY A O 1
ATOM 611 N N . ALA A 1 87 ? -11.964 -5.728 2.239 1.00 85.00 87 ALA A N 1
ATOM 612 C CA . ALA A 1 87 ? -12.348 -5.079 0.996 1.00 85.00 87 ALA A CA 1
ATOM 613 C C . ALA A 1 87 ? -11.169 -4.966 0.009 1.00 85.00 87 ALA A C 1
ATOM 615 O O . ALA A 1 87 ? -11.352 -5.207 -1.185 1.00 85.00 87 ALA A O 1
ATOM 616 N N . TRP A 1 88 ? -9.946 -4.689 0.483 1.00 84.81 88 TRP A N 1
ATOM 617 C CA . TRP A 1 88 ? -8.755 -4.693 -0.379 1.00 84.81 88 TRP A CA 1
ATOM 618 C C . TRP A 1 88 ? -8.422 -6.076 -0.947 1.00 84.81 88 TRP A C 1
ATOM 620 O O . TRP A 1 88 ? -8.085 -6.184 -2.128 1.00 84.81 88 TRP A O 1
ATOM 630 N N . ALA A 1 89 ? -8.557 -7.135 -0.145 1.00 79.00 89 ALA A N 1
ATOM 631 C CA . ALA A 1 89 ? -8.353 -8.505 -0.609 1.00 79.00 89 ALA A CA 1
ATOM 632 C C . ALA A 1 89 ? -9.358 -8.889 -1.711 1.00 79.00 89 ALA A C 1
ATOM 634 O O . ALA A 1 89 ? -8.978 -9.517 -2.699 1.00 79.00 89 ALA A O 1
ATOM 635 N N . GLY A 1 90 ? -10.617 -8.451 -1.589 1.00 72.69 90 GLY A N 1
ATOM 636 C CA . GLY A 1 90 ? -11.662 -8.683 -2.592 1.00 72.69 90 GLY A CA 1
ATOM 637 C C . GLY A 1 90 ? -11.390 -8.040 -3.958 1.00 72.69 90 GLY A C 1
ATOM 638 O O . GLY A 1 90 ? -11.872 -8.545 -4.969 1.00 72.69 90 GLY A O 1
ATOM 639 N N . LEU A 1 91 ? -10.588 -6.970 -4.010 1.00 70.50 91 LEU A N 1
ATOM 640 C CA . LEU A 1 91 ? -10.181 -6.318 -5.261 1.00 70.50 91 LEU A CA 1
ATOM 641 C C . LEU A 1 91 ? -8.985 -6.989 -5.955 1.00 70.50 91 LEU A C 1
ATOM 643 O O . LEU A 1 91 ? -8.635 -6.598 -7.068 1.00 70.50 91 LEU A O 1
ATOM 647 N N . GLY A 1 92 ? -8.335 -7.968 -5.317 1.00 67.25 92 GLY A N 1
ATOM 648 C CA . GLY A 1 92 ? -7.153 -8.623 -5.880 1.00 67.25 92 GLY A CA 1
ATOM 649 C C . GLY A 1 92 ? -5.926 -7.708 -5.958 1.00 67.25 92 GLY A C 1
ATOM 650 O O . GLY A 1 92 ? -5.119 -7.834 -6.885 1.00 67.25 92 GLY A O 1
ATOM 651 N N . VAL A 1 93 ? -5.778 -6.771 -5.009 1.00 61.78 93 VAL A N 1
ATOM 652 C CA . VAL A 1 93 ? -4.597 -5.894 -4.918 1.00 61.78 93 VAL A CA 1
ATOM 653 C C . VAL A 1 93 ? -3.346 -6.757 -4.797 1.00 61.78 93 VAL A C 1
ATOM 655 O O . VAL A 1 93 ? -3.082 -7.350 -3.757 1.00 61.78 93 VAL A O 1
ATOM 658 N N . GLY A 1 94 ? -2.607 -6.873 -5.901 1.00 55.47 94 GLY A N 1
ATOM 659 C CA . GLY A 1 94 ? -1.543 -7.861 -6.040 1.00 55.47 94 GLY A CA 1
ATOM 660 C C . GLY A 1 94 ? -1.268 -8.305 -7.462 1.00 55.47 94 GLY A C 1
ATOM 661 O O . GLY A 1 94 ? -0.111 -8.571 -7.776 1.00 55.47 94 GLY A O 1
ATOM 662 N N . GLY A 1 95 ? -2.309 -8.347 -8.301 1.00 54.16 95 GLY A N 1
ATOM 663 C CA . GLY A 1 95 ? -2.233 -8.702 -9.718 1.00 54.16 95 GLY A CA 1
ATOM 664 C C . GLY A 1 95 ? -1.646 -10.092 -10.020 1.00 54.16 95 GLY A C 1
ATOM 665 O O . GLY A 1 95 ? -0.902 -10.695 -9.243 1.00 54.16 95 GLY A O 1
ATOM 666 N N . ASP A 1 96 ? -1.926 -10.583 -11.224 1.00 55.22 96 ASP A N 1
ATOM 667 C CA . ASP A 1 96 ? -1.359 -11.844 -11.727 1.00 55.22 96 ASP A CA 1
ATOM 668 C C . ASP A 1 96 ? 0.101 -11.681 -12.212 1.00 55.22 96 ASP A C 1
ATOM 670 O O . ASP A 1 96 ? 0.785 -12.653 -12.516 1.00 55.22 96 ASP A O 1
ATOM 674 N N . GLY A 1 97 ? 0.604 -10.440 -12.280 1.00 59.12 97 GLY A N 1
ATOM 675 C CA . GLY A 1 97 ? 1.805 -10.060 -13.035 1.00 59.12 97 GLY A CA 1
ATOM 676 C C . GLY A 1 97 ? 3.155 -10.141 -12.316 1.00 59.12 97 GLY A C 1
ATOM 677 O O . GLY A 1 97 ? 4.129 -9.604 -12.835 1.00 59.12 97 GLY A O 1
ATOM 678 N N . GLY A 1 98 ? 3.247 -10.743 -11.127 1.00 71.25 98 GLY A N 1
ATOM 679 C CA . GLY A 1 98 ? 4.539 -10.946 -10.447 1.00 71.25 98 GLY A CA 1
ATOM 680 C C . GLY A 1 98 ? 5.233 -9.677 -9.924 1.00 71.25 98 GLY A C 1
ATOM 681 O O . GLY A 1 98 ? 6.364 -9.767 -9.451 1.00 71.25 98 GLY A O 1
ATOM 682 N N . LEU A 1 99 ? 4.591 -8.503 -10.000 1.00 83.50 99 LEU A N 1
ATOM 683 C CA . LEU A 1 99 ? 5.152 -7.239 -9.514 1.00 83.50 99 LEU A CA 1
ATOM 684 C C . LEU A 1 99 ? 5.448 -7.349 -8.007 1.00 83.50 99 LEU A C 1
ATOM 686 O O . LEU A 1 99 ? 4.531 -7.675 -7.249 1.00 83.50 99 LEU A O 1
ATOM 690 N N . PRO A 1 100 ? 6.679 -7.059 -7.548 1.00 89.50 100 PRO A N 1
ATOM 691 C CA . PRO A 1 100 ? 6.969 -7.008 -6.122 1.00 89.50 100 PRO A CA 1
ATOM 692 C C . PRO A 1 100 ? 6.129 -5.931 -5.436 1.00 89.50 100 PRO A C 1
ATOM 694 O O . PRO A 1 100 ? 6.040 -4.805 -5.932 1.00 89.50 100 PRO A O 1
ATOM 697 N N . VAL A 1 101 ? 5.521 -6.267 -4.300 1.00 90.69 101 VAL A N 1
ATOM 698 C CA . VAL A 1 101 ? 4.742 -5.316 -3.495 1.00 90.69 101 VAL A CA 1
ATOM 699 C C . VAL A 1 101 ? 5.225 -5.367 -2.056 1.00 90.69 101 VAL A C 1
ATOM 701 O O . VAL A 1 101 ? 5.306 -6.445 -1.473 1.00 90.69 101 VAL A O 1
ATOM 704 N N . THR A 1 102 ? 5.488 -4.201 -1.472 1.00 93.69 102 THR A N 1
ATOM 705 C CA . THR A 1 102 ? 5.828 -4.065 -0.054 1.00 93.69 102 THR A CA 1
ATOM 706 C C . THR A 1 102 ? 4.924 -3.025 0.583 1.00 93.69 102 THR A C 1
ATOM 708 O O . THR A 1 102 ? 4.923 -1.871 0.162 1.00 93.69 102 THR A O 1
ATOM 711 N N . VAL A 1 103 ? 4.190 -3.406 1.622 1.00 94.12 103 VAL A N 1
ATOM 712 C CA . VAL A 1 103 ? 3.342 -2.513 2.417 1.00 94.12 103 VAL A CA 1
ATOM 713 C C . VAL A 1 103 ? 3.889 -2.455 3.837 1.00 94.12 103 VAL A C 1
ATOM 715 O O . VAL A 1 103 ? 4.186 -3.491 4.428 1.00 94.12 103 VAL A O 1
ATOM 718 N N . ALA A 1 104 ? 4.015 -1.245 4.371 1.00 95.62 104 ALA A N 1
ATOM 719 C CA . ALA A 1 104 ? 4.314 -0.974 5.771 1.00 95.62 104 ALA A CA 1
ATOM 720 C C . ALA A 1 104 ? 3.467 0.224 6.218 1.00 95.62 104 ALA A C 1
ATOM 722 O O . ALA A 1 104 ? 3.882 1.378 6.079 1.00 95.62 104 ALA A O 1
ATOM 723 N N . VAL A 1 105 ? 2.244 -0.053 6.668 1.00 95.75 105 VAL A N 1
ATOM 724 C CA . VAL A 1 105 ? 1.246 0.967 7.011 1.00 95.75 105 VAL A CA 1
ATOM 725 C C . VAL A 1 105 ? 0.811 0.796 8.457 1.00 95.75 105 VAL A C 1
ATOM 727 O O . VAL A 1 105 ? 0.510 -0.315 8.880 1.00 95.75 105 VAL A O 1
ATOM 730 N N . HIS A 1 106 ? 0.733 1.903 9.184 1.00 97.12 106 HIS A N 1
ATOM 731 C CA . HIS A 1 106 ? 0.077 1.959 10.481 1.00 97.12 106 HIS A CA 1
ATOM 732 C C . HIS A 1 106 ? -1.383 2.381 10.306 1.00 97.12 106 HIS A C 1
ATOM 734 O O . HIS A 1 106 ? -1.666 3.368 9.623 1.00 97.12 106 HIS A O 1
ATOM 740 N N . ALA A 1 107 ? -2.312 1.659 10.923 1.00 96.69 107 ALA A N 1
ATOM 741 C CA . ALA A 1 107 ? -3.722 2.014 10.937 1.00 96.69 107 ALA A CA 1
ATOM 742 C C . ALA A 1 107 ? -4.214 2.216 12.373 1.00 96.69 107 ALA A C 1
ATOM 744 O O . ALA A 1 107 ? -4.110 1.308 13.198 1.00 96.69 107 ALA A O 1
ATOM 745 N N . GLU A 1 108 ? -4.823 3.371 12.652 1.00 96.94 108 GLU A N 1
ATOM 746 C CA . GLU A 1 108 ? -5.492 3.607 13.944 1.00 96.94 108 GLU A CA 1
ATOM 747 C C . GLU A 1 108 ? -6.625 2.589 14.158 1.00 96.94 108 GLU A C 1
ATOM 749 O O . GLU A 1 108 ? -6.828 2.095 15.267 1.00 96.94 108 GLU A O 1
ATOM 754 N N . GLN A 1 109 ? -7.317 2.217 13.075 1.00 96.50 109 GLN A N 1
ATOM 755 C CA . GLN A 1 109 ? -8.253 1.101 13.020 1.00 96.50 109 GLN A CA 1
ATOM 756 C C . GLN A 1 109 ? -8.014 0.235 11.775 1.00 96.50 109 GLN A C 1
ATOM 758 O O . GLN A 1 109 ? -8.016 0.719 10.643 1.00 96.50 109 GLN A O 1
ATOM 763 N N . LEU A 1 110 ? -7.876 -1.069 11.983 1.00 96.00 110 LEU A N 1
ATOM 764 C CA . LEU A 1 110 ? -7.883 -2.089 10.945 1.00 96.00 110 LEU A CA 1
ATOM 765 C C . LEU A 1 110 ? -9.200 -2.866 10.993 1.00 96.00 110 LEU A C 1
ATOM 767 O O . LEU A 1 110 ? -9.505 -3.501 12.000 1.00 96.00 110 LEU A O 1
ATOM 771 N N . ASP A 1 111 ? -9.922 -2.892 9.879 1.00 94.31 111 ASP A N 1
ATOM 772 C CA . ASP A 1 111 ? -11.108 -3.716 9.685 1.00 94.31 111 ASP A CA 1
ATOM 773 C C . ASP A 1 111 ? -10.759 -4.972 8.868 1.00 94.31 111 ASP A C 1
ATOM 775 O O . ASP A 1 111 ? -10.190 -4.907 7.774 1.00 94.31 111 ASP A O 1
ATOM 779 N N . VAL A 1 112 ? -11.101 -6.145 9.405 1.00 89.62 112 VAL A N 1
ATOM 780 C CA . VAL A 1 112 ? -10.886 -7.457 8.781 1.00 89.62 112 VAL A CA 1
ATOM 781 C C . VAL A 1 112 ? -12.162 -8.283 8.903 1.00 89.62 112 VAL A C 1
ATOM 783 O O . VAL A 1 112 ? -12.540 -8.692 10.000 1.00 89.62 112 VAL A O 1
ATOM 786 N N . LEU A 1 113 ? -12.829 -8.549 7.774 1.00 84.50 113 LEU A N 1
ATOM 787 C CA . LEU A 1 113 ? -14.007 -9.431 7.683 1.00 84.50 113 LEU A CA 1
ATOM 788 C C . LEU A 1 113 ? -15.083 -9.147 8.757 1.00 84.50 113 LEU A C 1
ATOM 790 O O . LEU A 1 113 ? -15.646 -10.065 9.351 1.00 84.50 113 LEU A O 1
ATOM 794 N N . GLY A 1 114 ? -15.357 -7.865 9.021 1.00 85.69 114 GLY A N 1
ATOM 795 C CA . GLY A 1 114 ? -16.368 -7.422 9.989 1.00 85.69 114 GLY A CA 1
ATOM 796 C C . GLY A 1 114 ? -15.891 -7.309 11.442 1.00 85.69 114 GLY A C 1
ATOM 797 O O . GLY A 1 114 ? -16.711 -7.060 12.324 1.00 85.69 114 GLY A O 1
ATOM 798 N N . ARG A 1 115 ? -14.591 -7.481 11.713 1.00 92.44 115 ARG A N 1
ATOM 799 C CA . ARG A 1 115 ? -13.968 -7.217 13.020 1.00 92.44 115 ARG A CA 1
ATOM 800 C C . ARG A 1 115 ? -13.006 -6.040 12.920 1.00 92.44 115 ARG A C 1
ATOM 802 O O . ARG A 1 115 ? -12.296 -5.935 11.927 1.00 92.44 115 ARG A O 1
ATOM 809 N N . SER A 1 116 ? -12.944 -5.227 13.969 1.00 95.00 116 SER A N 1
ATOM 810 C CA . SER A 1 116 ? -12.066 -4.056 14.040 1.00 95.00 116 SER A CA 1
ATOM 811 C C . SER A 1 116 ? -10.982 -4.243 15.099 1.00 95.00 116 SER A C 1
ATOM 813 O O . SER A 1 116 ? -11.260 -4.726 16.200 1.00 95.00 116 SER A O 1
ATOM 815 N N . PHE A 1 117 ? -9.762 -3.827 14.774 1.00 95.88 117 PHE A N 1
ATOM 816 C CA . PHE A 1 117 ? -8.585 -3.866 15.639 1.00 95.88 117 PHE A CA 1
ATOM 817 C C . PHE A 1 117 ? -7.960 -2.476 15.693 1.00 95.88 117 PHE A C 1
ATOM 819 O O . PHE A 1 117 ? -7.803 -1.829 14.663 1.00 95.88 117 PHE A O 1
ATOM 826 N N . ALA A 1 118 ? -7.629 -1.996 16.889 1.00 97.12 118 ALA A N 1
ATOM 827 C CA . ALA A 1 118 ? -7.065 -0.660 17.060 1.00 97.12 118 ALA A CA 1
ATOM 828 C C . ALA A 1 118 ? -5.532 -0.690 16.990 1.00 97.12 118 ALA A C 1
ATOM 830 O O . ALA A 1 118 ? -4.923 -1.681 17.397 1.00 97.12 118 ALA A O 1
ATOM 831 N N . ASN A 1 119 ? -4.921 0.413 16.549 1.00 97.12 119 ASN A N 1
ATOM 832 C CA . ASN A 1 119 ? -3.470 0.644 16.535 1.00 97.12 119 ASN A CA 1
ATOM 833 C C . ASN A 1 119 ? -2.701 -0.539 15.938 1.00 97.12 119 ASN A C 1
ATOM 835 O O . ASN A 1 119 ? -1.973 -1.236 16.644 1.00 97.12 119 ASN A O 1
ATOM 839 N N . THR A 1 120 ? -2.945 -0.826 14.661 1.00 97.88 120 THR A N 1
ATOM 840 C CA . THR A 1 120 ? -2.409 -2.016 13.999 1.00 97.88 120 THR A CA 1
ATOM 841 C C . THR A 1 120 ? -1.371 -1.651 12.947 1.00 97.88 120 THR A C 1
ATOM 843 O O . THR A 1 120 ? -1.661 -0.929 11.993 1.00 97.88 120 THR A O 1
ATOM 846 N N . ASP A 1 121 ? -0.175 -2.210 13.093 1.00 97.94 121 ASP A N 1
ATOM 847 C CA . ASP A 1 121 ? 0.852 -2.234 12.064 1.00 97.94 121 ASP A CA 1
ATOM 848 C C . ASP A 1 121 ? 0.559 -3.352 11.061 1.00 97.94 121 ASP A C 1
ATOM 850 O O . ASP A 1 121 ? 0.360 -4.516 11.419 1.00 97.94 121 ASP A O 1
ATOM 854 N N . ILE A 1 122 ? 0.544 -2.979 9.784 1.00 96.69 122 ILE A N 1
ATOM 855 C CA . ILE A 1 122 ? 0.240 -3.850 8.653 1.00 96.69 122 ILE A CA 1
ATOM 856 C C . ILE A 1 122 ? 1.497 -3.967 7.796 1.00 96.69 122 ILE A C 1
ATOM 858 O O . ILE A 1 122 ? 1.925 -3.006 7.148 1.00 96.69 122 ILE A O 1
ATOM 862 N N . GLY A 1 123 ? 2.076 -5.164 7.775 1.00 96.06 123 GLY A N 1
ATOM 863 C CA . GLY A 1 123 ? 3.177 -5.539 6.897 1.00 96.06 123 GLY A CA 1
ATOM 864 C C . GLY A 1 123 ? 2.692 -6.481 5.804 1.00 96.06 123 GLY A C 1
ATOM 865 O O . GLY A 1 123 ? 2.124 -7.521 6.110 1.00 96.06 123 GLY A O 1
ATOM 866 N N . LEU A 1 124 ? 2.943 -6.165 4.536 1.00 92.94 124 LEU A N 1
ATOM 867 C CA . LEU A 1 124 ? 2.685 -7.077 3.418 1.00 92.94 124 LEU A CA 1
ATOM 868 C C . LEU A 1 124 ? 3.921 -7.151 2.536 1.00 92.94 124 LEU A C 1
ATOM 870 O O . LEU A 1 124 ? 4.495 -6.122 2.185 1.00 92.94 124 LEU A O 1
ATOM 874 N N . GLN A 1 125 ? 4.307 -8.353 2.147 1.00 92.31 125 GLN A N 1
ATOM 875 C CA . GLN A 1 125 ? 5.348 -8.594 1.162 1.00 92.31 125 GLN A C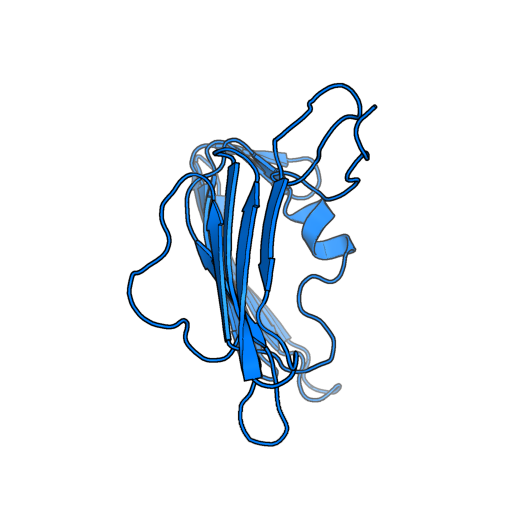A 1
ATOM 876 C C . GLN A 1 125 ? 4.818 -9.582 0.132 1.00 92.31 125 GLN A C 1
ATOM 878 O O . GLN A 1 125 ? 4.311 -10.647 0.483 1.00 92.31 125 GLN A O 1
ATOM 883 N N . ARG A 1 126 ? 4.936 -9.217 -1.140 1.00 87.75 126 ARG A N 1
ATOM 884 C CA . ARG A 1 126 ? 4.689 -10.093 -2.280 1.00 87.75 126 ARG A CA 1
ATOM 885 C C . ARG A 1 126 ? 5.975 -10.196 -3.078 1.00 87.75 126 ARG A C 1
ATOM 887 O O . ARG A 1 126 ? 6.434 -9.202 -3.641 1.00 87.75 126 ARG A O 1
ATOM 894 N N . GLU A 1 127 ? 6.497 -11.405 -3.188 1.00 82.25 127 GLU A N 1
ATOM 895 C CA . GLU A 1 127 ? 7.667 -11.731 -3.996 1.00 82.25 127 GLU A CA 1
ATOM 896 C C . GLU A 1 127 ? 7.317 -12.910 -4.893 1.00 82.25 127 GLU A C 1
ATOM 898 O O . GLU A 1 127 ? 6.997 -13.964 -4.366 1.00 82.25 127 GLU A O 1
ATOM 903 N N . ALA A 1 128 ? 7.379 -12.755 -6.221 1.00 78.00 128 ALA A N 1
ATOM 904 C CA . ALA A 1 128 ? 7.086 -13.814 -7.199 1.00 78.00 128 ALA A CA 1
ATOM 905 C C . ALA A 1 128 ? 5.824 -14.643 -6.857 1.00 78.00 128 ALA A C 1
ATOM 907 O O . ALA A 1 128 ? 4.713 -14.205 -7.173 1.00 78.00 128 ALA A O 1
ATOM 908 N N . ASP A 1 129 ? 6.025 -15.776 -6.177 1.00 79.75 129 ASP A N 1
ATOM 909 C CA . ASP A 1 129 ? 5.031 -16.777 -5.798 1.00 79.75 129 ASP A CA 1
ATOM 910 C C . ASP A 1 129 ? 4.705 -16.807 -4.291 1.00 79.75 129 ASP A C 1
ATOM 912 O O . ASP A 1 129 ? 3.927 -17.655 -3.860 1.00 79.75 129 ASP A O 1
ATOM 916 N N . LEU A 1 130 ? 5.272 -15.927 -3.469 1.00 83.25 130 LEU A N 1
ATOM 917 C CA . LEU A 1 130 ? 5.086 -15.894 -2.021 1.00 83.25 130 LEU A CA 1
ATOM 918 C C . LEU A 1 130 ? 4.430 -14.590 -1.577 1.00 83.25 130 LEU A C 1
ATOM 920 O O . LEU A 1 130 ? 4.867 -13.492 -1.928 1.00 83.25 130 LEU A O 1
ATOM 924 N N . TRP A 1 131 ? 3.411 -14.735 -0.742 1.00 87.06 131 TRP A N 1
ATOM 925 C CA . TRP A 1 131 ? 2.786 -13.645 -0.015 1.00 87.06 131 TRP A CA 1
ATOM 926 C C . TRP A 1 131 ? 3.010 -13.828 1.473 1.00 87.06 131 TRP A C 1
ATOM 928 O O . TRP A 1 131 ? 2.750 -14.906 2.000 1.00 87.06 131 TRP A O 1
ATOM 938 N N . ARG A 1 132 ? 3.423 -12.762 2.150 1.00 91.25 132 ARG A N 1
ATOM 939 C CA . ARG A 1 132 ? 3.523 -12.700 3.605 1.00 91.25 132 ARG A CA 1
ATOM 940 C C . ARG A 1 132 ? 2.775 -11.479 4.107 1.00 91.25 132 ARG A C 1
ATOM 942 O O . ARG A 1 132 ? 3.086 -10.361 3.705 1.00 91.25 132 ARG A O 1
ATOM 949 N N . LEU A 1 133 ? 1.806 -11.697 4.982 1.00 92.56 133 LEU A N 1
ATOM 950 C CA . LEU A 1 133 ? 1.072 -10.666 5.701 1.00 92.56 133 LEU A CA 1
ATOM 951 C C . LEU A 1 133 ? 1.415 -10.787 7.183 1.00 92.56 133 LEU A C 1
ATOM 953 O O . LEU A 1 133 ? 1.307 -11.867 7.749 1.00 92.56 133 LEU A O 1
ATOM 957 N N . LYS A 1 134 ? 1.776 -9.675 7.810 1.00 95.56 134 LYS A N 1
ATOM 958 C CA . LYS A 1 134 ? 1.977 -9.557 9.249 1.00 95.56 134 LYS A CA 1
ATOM 959 C C . LYS A 1 134 ? 1.075 -8.460 9.792 1.00 95.56 134 LYS A C 1
ATOM 961 O O . LYS A 1 134 ? 1.030 -7.368 9.229 1.00 95.56 134 LYS A O 1
ATOM 966 N N . LEU A 1 135 ? 0.380 -8.761 10.878 1.00 96.50 135 LEU A N 1
ATOM 967 C CA . LEU A 1 135 ? -0.501 -7.847 11.590 1.00 96.50 135 LEU A CA 1
ATOM 968 C C . LEU A 1 135 ? -0.060 -7.805 13.048 1.00 96.50 135 LEU A C 1
ATOM 970 O O . LEU A 1 135 ? 0.107 -8.855 13.660 1.00 96.50 135 LEU A O 1
ATOM 974 N N . LEU A 1 136 ? 0.135 -6.609 13.592 1.00 97.12 136 LEU A N 1
ATOM 975 C CA . LEU A 1 136 ? 0.492 -6.426 14.996 1.00 97.12 136 LEU A CA 1
ATOM 976 C C . LEU A 1 136 ? -0.255 -5.221 15.560 1.00 97.12 136 LEU A C 1
ATOM 978 O O . LEU A 1 136 ? -0.034 -4.101 15.118 1.00 97.12 136 LEU A O 1
ATOM 982 N N . GLY A 1 137 ? -1.133 -5.439 16.530 1.00 95.38 137 GLY A N 1
ATOM 983 C CA . GLY A 1 137 ? -1.941 -4.386 17.131 1.00 95.38 137 GLY A CA 1
ATOM 984 C C . GLY A 1 137 ? -2.759 -4.858 18.328 1.00 95.38 137 GLY A C 1
ATOM 985 O O . GLY A 1 137 ? -2.593 -5.961 18.854 1.00 95.38 137 GLY A O 1
ATOM 986 N N . ASN A 1 138 ? -3.685 -4.015 18.778 1.00 93.69 138 ASN A N 1
ATOM 987 C CA . ASN A 1 138 ? -4.508 -4.330 19.940 1.00 93.69 138 ASN A CA 1
ATOM 988 C C . ASN A 1 138 ? -5.573 -5.373 19.580 1.00 93.69 138 ASN A C 1
ATOM 990 O O . ASN A 1 138 ? -6.567 -5.073 18.917 1.00 93.69 138 ASN A O 1
ATOM 994 N N . GLY A 1 139 ? -5.383 -6.598 20.071 1.00 91.56 139 GLY A N 1
ATOM 995 C CA . GLY A 1 139 ? -6.298 -7.716 19.830 1.00 91.56 139 GLY A CA 1
ATOM 996 C C . GLY A 1 139 ? -6.018 -8.495 18.544 1.00 91.56 139 GLY A C 1
ATOM 997 O O . GLY A 1 139 ? -6.825 -9.357 18.195 1.00 91.56 139 GLY A O 1
ATOM 998 N N . ILE A 1 140 ? -4.897 -8.213 17.868 1.00 94.12 140 ILE A N 1
ATOM 999 C CA . ILE A 1 140 ? -4.402 -8.982 16.726 1.00 94.12 140 ILE A CA 1
ATOM 1000 C C . ILE A 1 140 ? -2.873 -9.025 16.735 1.00 94.12 140 ILE A C 1
ATOM 1002 O O . ILE A 1 140 ? -2.205 -7.999 16.726 1.00 94.12 140 ILE A O 1
ATOM 1006 N N . ASP A 1 141 ? -2.322 -10.225 16.738 1.00 95.19 141 ASP A N 1
ATOM 1007 C CA . ASP A 1 141 ? -0.922 -10.492 16.435 1.00 95.19 141 ASP A CA 1
ATOM 1008 C C . ASP A 1 141 ? -0.956 -11.719 15.543 1.00 95.19 141 ASP A C 1
ATOM 1010 O O . ASP A 1 141 ? -1.599 -12.707 15.887 1.00 95.19 141 ASP A O 1
ATOM 1014 N N . GLY A 1 142 ? -0.406 -11.629 14.344 1.00 92.31 142 GLY A N 1
ATOM 1015 C CA . GLY A 1 142 ? -0.436 -12.771 13.461 1.00 92.31 142 GLY A CA 1
ATOM 1016 C C . GLY A 1 142 ? 0.351 -12.591 12.189 1.00 92.31 142 GLY A C 1
ATOM 1017 O O . GLY A 1 142 ? 0.573 -11.485 11.690 1.00 92.31 142 GLY A O 1
ATOM 1018 N N . GLU A 1 143 ? 0.745 -13.729 11.645 1.00 92.44 143 GLU A N 1
ATOM 1019 C CA . GLU A 1 143 ? 1.452 -13.833 10.385 1.00 92.44 143 GLU A CA 1
ATOM 1020 C C . GLU A 1 143 ? 0.773 -14.880 9.508 1.00 92.44 143 GLU A C 1
ATOM 1022 O O . GLU A 1 143 ? 0.406 -15.966 9.962 1.00 92.44 143 GLU A O 1
ATOM 1027 N N . LEU A 1 144 ? 0.594 -14.532 8.240 1.00 88.12 144 LEU A N 1
ATOM 1028 C CA . LEU A 1 144 ? -0.001 -15.370 7.218 1.00 88.12 144 LEU A CA 1
ATOM 1029 C C . LEU A 1 144 ? 0.955 -15.452 6.036 1.00 88.12 144 LEU A C 1
ATOM 1031 O O . LEU A 1 144 ? 1.298 -14.433 5.438 1.00 88.12 144 LEU A O 1
ATOM 1035 N N . GLU A 1 145 ? 1.328 -16.671 5.667 1.00 87.81 145 GLU A N 1
ATOM 1036 C CA . GLU A 1 145 ? 2.128 -16.947 4.483 1.00 87.81 145 GLU A CA 1
ATOM 1037 C C . GLU A 1 145 ? 1.315 -17.774 3.480 1.00 87.81 145 GLU A C 1
ATOM 1039 O O . GLU A 1 145 ? 0.710 -18.794 3.832 1.00 87.81 145 GLU A O 1
ATOM 1044 N N . ILE A 1 146 ? 1.284 -17.321 2.225 1.00 83.12 146 ILE A N 1
ATOM 1045 C CA . ILE A 1 146 ? 0.560 -17.968 1.130 1.00 83.12 146 ILE A CA 1
ATOM 1046 C C . ILE A 1 146 ? 1.533 -18.207 -0.022 1.00 83.12 146 ILE A C 1
ATOM 1048 O O . ILE A 1 146 ? 1.996 -17.267 -0.673 1.00 83.12 146 ILE A O 1
ATOM 1052 N N . ALA A 1 147 ? 1.802 -19.481 -0.305 1.00 79.94 147 ALA A N 1
ATOM 1053 C CA . ALA A 1 147 ? 2.517 -19.891 -1.506 1.00 79.94 147 ALA A CA 1
ATOM 1054 C C . ALA A 1 147 ? 1.527 -20.027 -2.677 1.00 79.94 147 ALA A C 1
ATOM 1056 O O . ALA A 1 147 ? 0.602 -20.840 -2.655 1.00 79.94 147 ALA A O 1
ATOM 1057 N N . THR A 1 148 ? 1.724 -19.210 -3.704 1.00 71.19 148 THR A N 1
ATOM 1058 C CA . THR A 1 148 ? 0.918 -19.153 -4.933 1.00 71.19 148 THR A CA 1
ATOM 1059 C C . THR A 1 148 ? 1.525 -19.953 -6.094 1.00 71.19 148 THR A C 1
ATOM 1061 O O . THR A 1 148 ? 0.818 -20.255 -7.056 1.00 71.19 148 THR A O 1
ATOM 1064 N N . GLY A 1 149 ? 2.787 -20.384 -5.974 1.00 62.31 149 GLY A N 1
ATOM 1065 C CA . GLY A 1 149 ? 3.477 -21.253 -6.935 1.00 62.31 149 GLY A CA 1
ATOM 1066 C C . GLY A 1 149 ? 3.136 -22.743 -6.779 1.00 62.31 149 GLY A C 1
ATOM 1067 O O . GLY A 1 149 ? 2.928 -23.225 -5.670 1.00 62.31 149 GLY A O 1
ATOM 1068 N N . ASN A 1 150 ? 3.107 -23.466 -7.910 1.00 48.75 150 ASN A N 1
ATOM 1069 C CA . ASN A 1 150 ? 2.767 -24.892 -8.086 1.00 48.75 150 ASN A CA 1
ATOM 1070 C C . ASN A 1 150 ? 1.466 -25.362 -7.398 1.00 48.75 150 ASN A C 1
ATOM 1072 O O . ASN A 1 150 ? 1.387 -25.569 -6.188 1.00 48.75 150 ASN A O 1
ATOM 1076 N N . ALA A 1 151 ? 0.450 -25.631 -8.226 1.00 51.19 151 ALA A N 1
ATOM 1077 C CA . ALA A 1 151 ? -0.909 -26.020 -7.835 1.00 51.19 151 ALA A CA 1
ATOM 1078 C C . ALA A 1 151 ? -1.003 -27.222 -6.868 1.00 51.19 151 ALA A C 1
ATOM 1080 O O . ALA A 1 151 ? -1.985 -27.317 -6.134 1.00 51.19 151 ALA A O 1
ATOM 1081 N N . ASP A 1 152 ? 0.024 -28.072 -6.808 1.00 53.00 152 ASP A N 1
ATOM 1082 C CA . ASP A 1 152 ? 0.047 -29.300 -6.004 1.00 53.00 152 ASP A CA 1
ATOM 1083 C C . ASP A 1 152 ? 0.553 -29.108 -4.557 1.00 53.00 152 ASP A C 1
ATOM 1085 O O . ASP A 1 152 ? 0.512 -30.046 -3.761 1.00 53.00 152 ASP A O 1
ATOM 1089 N N . ARG A 1 153 ? 1.045 -27.912 -4.185 1.00 49.72 153 ARG A N 1
ATOM 1090 C CA . ARG A 1 153 ? 1.588 -27.613 -2.838 1.00 49.72 153 ARG A CA 1
ATOM 1091 C C . ARG A 1 153 ? 1.147 -26.254 -2.286 1.00 49.72 153 ARG A C 1
ATOM 1093 O O . ARG A 1 153 ? 1.891 -25.623 -1.538 1.00 49.72 153 ARG A O 1
ATOM 1100 N N . ARG A 1 154 ? -0.064 -25.803 -2.629 1.00 58.56 154 ARG A N 1
ATOM 1101 C CA . ARG A 1 154 ? -0.672 -24.589 -2.056 1.00 58.56 154 ARG A CA 1
ATOM 1102 C C . ARG A 1 154 ? -0.871 -24.767 -0.548 1.00 58.56 154 ARG A C 1
ATOM 1104 O O . ARG A 1 154 ? -1.869 -25.328 -0.106 1.00 58.56 154 ARG A O 1
ATOM 1111 N N . GLY A 1 155 ? 0.113 -24.336 0.230 1.00 59.34 155 GLY A N 1
ATOM 1112 C CA . GLY A 1 155 ? 0.039 -24.259 1.680 1.00 59.34 155 GLY A CA 1
ATOM 1113 C C . GLY A 1 155 ? -0.351 -22.850 2.099 1.00 59.34 155 GLY A C 1
ATOM 1114 O O . GLY A 1 155 ? 0.216 -21.877 1.603 1.00 59.34 155 GLY A O 1
ATOM 1115 N N . ILE A 1 156 ? -1.312 -22.752 3.012 1.00 69.62 156 ILE A N 1
ATOM 1116 C CA . ILE A 1 156 ? -1.548 -21.545 3.800 1.00 69.62 156 ILE A CA 1
ATOM 1117 C C . ILE A 1 156 ? -1.038 -21.865 5.198 1.00 69.62 156 ILE A C 1
ATOM 1119 O O . ILE A 1 156 ? -1.527 -22.808 5.823 1.00 69.62 156 ILE A O 1
ATOM 1123 N N . THR A 1 157 ? -0.058 -21.102 5.674 1.00 74.19 157 THR A N 1
ATOM 1124 C CA . THR A 1 157 ? 0.438 -21.225 7.049 1.00 74.19 157 THR A CA 1
ATOM 1125 C C . THR A 1 157 ? 0.070 -19.956 7.797 1.00 74.19 157 THR A C 1
ATOM 1127 O O . THR A 1 157 ? 0.372 -18.862 7.329 1.00 74.19 157 THR A O 1
ATOM 1130 N N . GLY A 1 158 ? -0.606 -20.101 8.935 1.00 71.31 158 GLY A N 1
ATOM 1131 C CA . GLY A 1 158 ? -1.013 -18.985 9.784 1.00 71.31 158 GLY A CA 1
ATOM 1132 C C . GLY A 1 158 ? -0.595 -19.215 11.230 1.00 71.31 158 GLY A C 1
ATOM 1133 O O . GLY A 1 158 ? -0.716 -20.334 11.732 1.00 71.31 158 GLY A O 1
ATOM 1134 N N . GLN A 1 159 ? -0.114 -18.163 11.884 1.00 75.00 159 GLN A N 1
ATOM 1135 C CA . GLN A 1 159 ? 0.144 -18.110 13.325 1.00 75.00 159 GLN A CA 1
ATOM 1136 C C . GLN A 1 159 ? -0.582 -16.879 13.880 1.00 75.00 159 GLN A C 1
ATOM 1138 O O . GLN A 1 159 ? -0.527 -15.827 13.245 1.00 75.00 159 GLN A O 1
ATOM 1143 N N . PHE A 1 160 ? -1.290 -17.030 15.001 1.00 70.19 160 PHE A N 1
ATOM 1144 C CA . PHE A 1 160 ? -2.099 -15.993 15.655 1.00 70.19 160 PHE A CA 1
ATOM 1145 C C . PHE A 1 160 ? -2.027 -16.140 17.178 1.00 70.19 160 PHE A C 1
ATOM 1147 O O . PHE A 1 160 ? -1.762 -17.284 17.623 1.00 70.19 160 PHE A O 1
#